Protein AF-A0A3S2JYD3-F1 (afdb_monomer_lite)

Sequence (149 aa):
MTDTSQWPAAPVYSPRDYALILELSEVGDLPPTWEEWWEKFKASEAEQRRQGFPAIRVSVHAGKFKAWLQDNSLRSSEQTRQQYAQQRLDMKRARKAERAGSPWTTWAQAPVVPTHWTHRPLEVLAYLLLAIAIGTLLLVLDLTWKLDT

Structure (mmCIF, N/CA/C/O backbone):
data_AF-A0A3S2JYD3-F1
#
_entry.id   AF-A0A3S2JYD3-F1
#
loop_
_atom_site.group_PDB
_atom_site.id
_atom_site.type_symbol
_atom_site.label_atom_id
_atom_site.label_alt_id
_atom_site.label_comp_id
_atom_site.label_asym_id
_atom_site.label_entity_id
_atom_site.label_seq_id
_atom_site.pdbx_PDB_ins_code
_atom_site.Cartn_x
_atom_site.Cartn_y
_atom_site.Cartn_z
_atom_site.occupancy
_atom_site.B_iso_or_equiv
_atom_site.auth_seq_id
_atom_site.auth_comp_id
_atom_site.auth_asym_id
_atom_site.auth_atom_id
_atom_site.pdbx_PDB_model_num
ATOM 1 N N . MET A 1 1 ? 24.817 0.078 12.364 1.00 48.44 1 MET A N 1
ATOM 2 C CA . MET A 1 1 ? 23.754 0.060 11.334 1.00 48.44 1 MET A CA 1
ATOM 3 C C . MET A 1 1 ? 22.645 -0.829 11.855 1.00 48.44 1 MET A C 1
ATOM 5 O O . MET A 1 1 ? 22.926 -1.985 12.130 1.00 48.44 1 MET A O 1
ATOM 9 N N . THR A 1 2 ? 21.441 -0.304 12.069 1.00 67.12 2 THR A N 1
ATOM 10 C CA . THR A 1 2 ? 20.303 -1.133 12.490 1.00 67.12 2 THR A CA 1
ATOM 11 C C . THR A 1 2 ? 19.867 -1.989 11.309 1.00 67.12 2 THR A C 1
ATOM 13 O O . THR A 1 2 ? 19.602 -1.445 10.234 1.00 67.12 2 THR A O 1
ATOM 16 N N . ASP A 1 3 ? 19.841 -3.310 11.479 1.00 76.25 3 ASP A N 1
ATOM 17 C CA . ASP A 1 3 ? 19.312 -4.194 10.450 1.00 76.25 3 ASP A CA 1
ATOM 18 C C . ASP A 1 3 ? 17.796 -3.983 10.345 1.00 76.25 3 ASP A C 1
ATOM 20 O O . ASP A 1 3 ? 17.039 -4.227 11.280 1.00 76.25 3 ASP A O 1
ATOM 24 N N . THR A 1 4 ? 17.370 -3.453 9.203 1.00 78.00 4 THR A N 1
ATOM 25 C CA . THR A 1 4 ? 15.963 -3.150 8.894 1.00 78.00 4 THR A CA 1
ATOM 26 C C . THR A 1 4 ? 15.348 -4.211 7.978 1.00 78.00 4 THR A C 1
ATOM 28 O O . THR A 1 4 ? 14.230 -4.043 7.481 1.00 78.00 4 THR A O 1
ATOM 31 N N . SER A 1 5 ? 16.075 -5.305 7.718 1.00 77.44 5 SER A N 1
ATOM 32 C CA . SER A 1 5 ? 15.632 -6.422 6.878 1.00 77.44 5 SER A CA 1
ATOM 33 C C . SER A 1 5 ? 14.362 -7.085 7.415 1.00 77.44 5 SER A C 1
ATOM 35 O O . SER A 1 5 ? 13.508 -7.484 6.627 1.00 77.44 5 SER A O 1
ATOM 37 N N . GLN A 1 6 ? 14.194 -7.111 8.739 1.00 82.06 6 GLN A N 1
ATOM 38 C CA . GLN A 1 6 ? 13.072 -7.764 9.410 1.00 82.06 6 GLN A CA 1
ATOM 39 C C . GLN A 1 6 ? 11.869 -6.840 9.650 1.00 82.06 6 GLN A C 1
ATOM 41 O O . GLN A 1 6 ? 10.786 -7.312 9.987 1.00 82.06 6 GLN A O 1
ATOM 46 N N . TRP A 1 7 ? 12.020 -5.523 9.482 1.00 89.88 7 TRP A N 1
ATOM 47 C CA . TRP A 1 7 ? 10.934 -4.591 9.791 1.00 89.88 7 TRP A CA 1
ATOM 48 C C . TRP A 1 7 ? 9.761 -4.772 8.815 1.00 89.88 7 TRP A C 1
ATOM 50 O O . TRP A 1 7 ? 9.999 -4.844 7.600 1.00 89.88 7 TRP A O 1
ATOM 60 N N . PRO A 1 8 ? 8.512 -4.839 9.308 1.00 93.69 8 PRO A N 1
ATOM 61 C CA . PRO A 1 8 ? 7.345 -4.997 8.452 1.00 93.69 8 PRO A CA 1
ATOM 62 C C . PRO A 1 8 ? 7.093 -3.726 7.636 1.00 93.69 8 PRO A C 1
ATOM 64 O O . PRO A 1 8 ? 7.509 -2.625 8.012 1.00 93.69 8 PRO A O 1
ATOM 67 N N . ALA A 1 9 ? 6.392 -3.863 6.514 1.00 95.94 9 ALA A N 1
ATOM 68 C CA . ALA A 1 9 ? 5.849 -2.712 5.806 1.00 95.94 9 ALA A CA 1
ATOM 69 C C . ALA A 1 9 ? 4.700 -2.074 6.603 1.00 95.94 9 ALA A C 1
ATOM 71 O O . ALA A 1 9 ? 3.916 -2.770 7.234 1.00 95.94 9 ALA A O 1
ATOM 72 N N . ALA A 1 10 ? 4.571 -0.754 6.540 1.00 95.81 10 ALA A N 1
ATOM 73 C CA . ALA A 1 10 ? 3.414 -0.010 7.018 1.00 95.81 10 ALA A CA 1
ATOM 74 C C . ALA A 1 10 ? 2.822 0.768 5.833 1.00 95.81 10 ALA A C 1
ATOM 76 O O . ALA A 1 10 ? 3.514 1.638 5.290 1.00 95.81 10 ALA A O 1
ATOM 77 N N . PRO A 1 11 ? 1.594 0.465 5.380 1.00 96.75 11 PRO A N 1
ATOM 78 C CA . PRO A 1 11 ? 0.980 1.163 4.260 1.00 96.75 11 PRO A CA 1
ATOM 79 C C . PRO A 1 11 ? 0.706 2.627 4.622 1.00 96.75 11 PRO A C 1
ATOM 81 O O . PRO A 1 11 ? 0.159 2.935 5.677 1.00 96.75 11 PRO A O 1
ATOM 84 N N . VAL A 1 12 ? 1.088 3.535 3.726 1.00 97.19 12 VAL A N 1
ATOM 85 C CA . VAL A 1 12 ? 0.878 4.980 3.861 1.00 97.19 12 VAL A CA 1
ATOM 86 C C . VAL A 1 12 ? 0.211 5.516 2.603 1.00 97.19 12 VAL A C 1
ATOM 88 O O . VAL A 1 12 ? 0.564 5.121 1.489 1.00 97.19 12 VAL A O 1
ATOM 91 N N . TYR A 1 13 ? -0.716 6.453 2.775 1.00 96.44 13 TYR A N 1
ATOM 92 C CA . TYR A 1 13 ? -1.517 7.010 1.691 1.00 96.44 13 TYR A CA 1
ATOM 93 C C . TYR A 1 13 ? -1.273 8.511 1.550 1.00 96.44 13 TYR A C 1
ATOM 95 O O . TYR A 1 13 ? -1.137 9.228 2.545 1.00 96.44 13 TYR A O 1
ATOM 103 N N . SER A 1 14 ? -1.237 8.992 0.307 1.00 96.75 14 SER A N 1
ATOM 104 C CA . SER A 1 14 ? -1.387 10.425 0.037 1.00 96.75 14 SER A CA 1
ATOM 105 C C . SER A 1 14 ? -2.856 10.831 0.230 1.00 96.75 14 SER A C 1
ATOM 107 O O . SER A 1 14 ? -3.718 9.966 0.076 1.00 96.75 14 SER A O 1
ATOM 109 N N . PRO A 1 15 ? -3.184 12.110 0.497 1.00 96.50 15 PRO A N 1
ATOM 110 C CA . PRO A 1 15 ? -4.581 12.545 0.614 1.00 96.50 15 PRO A CA 1
ATOM 111 C C . PRO A 1 15 ? -5.432 12.163 -0.606 1.00 96.50 15 PRO A C 1
ATOM 113 O O . PRO A 1 15 ? -6.555 11.684 -0.475 1.00 96.50 15 PRO A O 1
ATOM 116 N N . ARG A 1 16 ? -4.857 12.288 -1.810 1.00 95.44 16 ARG A N 1
ATOM 117 C CA . ARG A 1 16 ? -5.515 11.907 -3.066 1.00 95.44 16 ARG A CA 1
ATOM 118 C C . ARG A 1 16 ? -5.728 10.398 -3.184 1.00 95.44 16 ARG A C 1
ATOM 120 O O . ARG A 1 16 ? -6.802 9.967 -3.588 1.00 95.44 16 ARG A O 1
ATOM 127 N N . ASP A 1 17 ? -4.703 9.602 -2.878 1.00 96.69 17 ASP A N 1
ATOM 128 C CA . ASP A 1 17 ? -4.814 8.140 -2.930 1.00 96.69 17 ASP A CA 1
ATOM 129 C C . ASP A 1 17 ? -5.772 7.619 -1.852 1.00 96.69 17 ASP A C 1
ATOM 131 O O . ASP A 1 17 ? -6.459 6.633 -2.083 1.00 96.69 17 ASP A O 1
ATOM 135 N N . TYR A 1 18 ? -5.845 8.288 -0.700 1.00 96.12 18 TYR A N 1
ATOM 136 C CA . TYR A 1 18 ? -6.702 7.896 0.411 1.00 96.12 18 TYR A CA 1
ATOM 137 C C . TYR A 1 18 ? -8.178 7.899 0.039 1.00 96.12 18 TYR A C 1
ATOM 139 O O . TYR A 1 18 ? -8.845 6.900 0.272 1.00 96.12 18 TYR A O 1
ATOM 147 N N . ALA A 1 19 ? -8.668 8.971 -0.593 1.00 94.44 19 ALA A N 1
ATOM 148 C CA . ALA A 1 19 ? -10.060 9.052 -1.035 1.00 94.44 19 ALA A CA 1
ATOM 149 C C . ALA A 1 19 ? -10.427 7.884 -1.968 1.00 94.44 19 ALA A C 1
ATOM 151 O O . ALA A 1 19 ? -11.433 7.211 -1.771 1.00 94.44 19 ALA A O 1
ATOM 152 N N . LEU A 1 20 ? -9.548 7.570 -2.922 1.00 94.69 20 LEU A N 1
ATOM 153 C CA . LEU A 1 20 ? -9.754 6.457 -3.849 1.00 94.69 20 LEU A CA 1
ATOM 154 C C . LEU A 1 20 ? -9.659 5.089 -3.156 1.00 94.69 20 LEU A C 1
ATOM 156 O O . LEU A 1 20 ? -10.363 4.157 -3.523 1.00 94.69 20 LEU A O 1
ATOM 160 N N . ILE A 1 21 ? -8.778 4.933 -2.167 1.00 94.19 21 ILE A N 1
ATOM 161 C CA . ILE A 1 21 ? -8.662 3.692 -1.385 1.00 94.19 21 ILE A CA 1
ATOM 162 C C . ILE A 1 21 ? -9.875 3.508 -0.469 1.00 94.19 21 ILE A C 1
ATOM 164 O O . ILE A 1 21 ? -10.305 2.374 -0.269 1.00 94.19 21 ILE A O 1
ATOM 168 N N . LEU A 1 22 ? -10.434 4.601 0.051 1.00 93.94 22 LEU A N 1
ATOM 169 C CA . LEU A 1 22 ? -11.656 4.599 0.845 1.00 93.94 22 LEU A CA 1
ATOM 170 C C . LEU A 1 22 ? -12.847 4.130 0.002 1.00 93.94 22 LEU A C 1
ATOM 172 O O . LEU A 1 22 ? -13.569 3.246 0.440 1.00 93.94 22 LEU A O 1
ATOM 176 N N . GLU A 1 23 ? -12.987 4.621 -1.234 1.00 91.88 23 GLU A N 1
ATOM 177 C CA . GLU A 1 23 ? -13.996 4.135 -2.194 1.00 91.88 23 GLU A CA 1
ATOM 178 C C . GLU A 1 23 ? -13.837 2.644 -2.527 1.00 91.88 23 GLU A C 1
ATOM 180 O O . GLU A 1 23 ? -14.819 1.947 -2.769 1.00 91.88 23 GLU A O 1
ATOM 185 N N . LEU A 1 24 ? -12.598 2.144 -2.548 1.00 89.88 24 LEU A N 1
ATOM 186 C CA . LEU A 1 24 ? -12.326 0.721 -2.750 1.00 89.88 24 LEU A CA 1
ATOM 187 C C . LEU A 1 24 ? -12.621 -0.116 -1.502 1.00 89.88 24 LEU A C 1
ATOM 189 O O . LEU A 1 24 ? -12.759 -1.330 -1.630 1.00 89.88 24 LEU A O 1
ATOM 193 N N . SER A 1 25 ? -12.648 0.481 -0.306 1.00 85.75 25 SER A N 1
ATOM 194 C CA . SER A 1 25 ? -12.853 -0.248 0.944 1.00 85.75 25 SER A CA 1
ATOM 195 C C . SER A 1 25 ? -14.334 -0.516 1.196 1.00 85.75 25 SER A C 1
ATOM 197 O O . SER A 1 25 ? -15.070 0.324 1.703 1.00 85.75 25 SER A O 1
ATOM 199 N N . GLU A 1 26 ? -14.763 -1.737 0.888 1.00 72.50 26 GLU A N 1
ATOM 200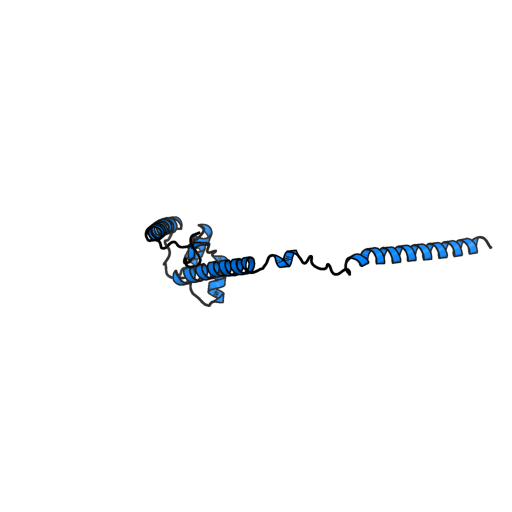 C CA . GLU A 1 26 ? -16.135 -2.194 1.141 1.00 72.50 26 GLU A CA 1
ATOM 201 C C . GLU A 1 26 ? -16.434 -2.383 2.639 1.00 72.50 26 GLU A C 1
ATOM 203 O O . GLU A 1 26 ? -17.591 -2.386 3.049 1.00 72.50 26 GLU A O 1
ATOM 208 N N . VAL A 1 27 ? -15.396 -2.567 3.462 1.00 70.88 27 VAL A N 1
ATOM 209 C CA . VAL A 1 27 ? -15.526 -3.032 4.856 1.00 70.88 27 VAL A CA 1
ATOM 210 C C . VAL A 1 27 ? -15.641 -1.869 5.853 1.00 70.88 27 VAL A C 1
ATOM 212 O O . VAL A 1 27 ? -15.870 -2.096 7.037 1.00 70.88 27 VAL A O 1
ATOM 215 N N . GLY A 1 28 ? -15.502 -0.614 5.404 1.00 76.25 28 GLY A N 1
ATOM 216 C CA . GLY A 1 28 ? -15.536 0.549 6.304 1.00 76.25 28 GLY A CA 1
ATOM 217 C C . GLY A 1 28 ? -14.415 0.526 7.350 1.00 76.25 28 GLY A C 1
ATOM 218 O O . GLY A 1 28 ? -14.559 1.057 8.446 1.00 76.25 28 GLY A O 1
ATOM 219 N N . ASP A 1 29 ? -13.300 -0.127 7.021 1.00 86.31 29 ASP A N 1
ATOM 220 C CA . ASP A 1 29 ? -12.158 -0.346 7.913 1.00 86.31 29 ASP A CA 1
ATOM 221 C C . ASP A 1 29 ? -11.215 0.867 8.013 1.00 86.31 29 ASP A C 1
ATOM 223 O O . ASP A 1 29 ? -10.264 0.872 8.795 1.00 86.31 29 ASP A O 1
ATOM 227 N N . LEU A 1 30 ? -11.472 1.907 7.221 1.00 91.50 30 LEU A N 1
ATOM 228 C CA . LEU A 1 30 ? -10.710 3.146 7.202 1.00 91.50 30 LEU A CA 1
ATOM 229 C C . LEU A 1 30 ? -11.532 4.297 7.796 1.00 91.50 30 LEU A C 1
ATOM 231 O O . LEU A 1 30 ? -12.740 4.371 7.567 1.00 91.50 30 LEU A O 1
ATOM 235 N N . PRO A 1 31 ? -10.890 5.229 8.526 1.00 93.81 31 PRO A N 1
ATOM 236 C CA . PRO A 1 31 ? -11.527 6.477 8.935 1.00 93.81 31 PRO A CA 1
ATOM 237 C C . PRO A 1 31 ? -12.136 7.249 7.748 1.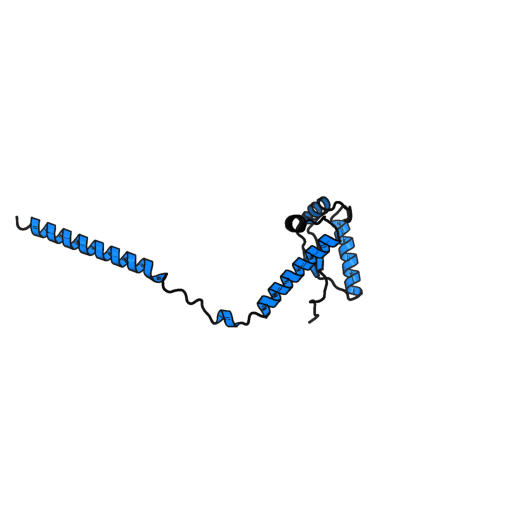00 93.81 31 PRO A C 1
ATOM 239 O O . PRO A 1 31 ? -11.632 7.163 6.626 1.00 93.81 31 PRO A O 1
ATOM 242 N N . PRO A 1 32 ? -13.181 8.058 7.968 1.00 92.81 32 PRO A N 1
ATOM 243 C CA . PRO A 1 32 ? -13.845 8.790 6.889 1.00 92.81 32 PRO A CA 1
ATOM 244 C C . PRO A 1 32 ? -12.954 9.857 6.235 1.00 92.81 32 PRO A C 1
ATOM 246 O O . PRO A 1 32 ? -13.171 10.210 5.079 1.00 92.81 32 PRO A O 1
ATOM 249 N N . THR A 1 33 ? -11.947 10.371 6.949 1.00 95.38 33 THR A N 1
ATOM 250 C CA . THR A 1 33 ? -11.047 11.425 6.460 1.00 95.38 33 THR A CA 1
ATOM 251 C C . THR A 1 33 ? -9.586 10.993 6.522 1.00 95.38 33 THR A C 1
ATOM 253 O O . THR A 1 33 ? -9.184 10.168 7.351 1.00 95.38 33 THR A O 1
ATOM 256 N N . TRP A 1 34 ? -8.773 11.560 5.628 1.00 96.69 34 TRP A N 1
ATOM 257 C CA . TRP A 1 34 ? -7.338 11.285 5.598 1.00 96.69 34 TRP A CA 1
ATOM 258 C C . TRP A 1 34 ? -6.647 11.819 6.855 1.00 96.69 34 TRP A C 1
ATOM 260 O O . TRP A 1 34 ? -5.754 11.166 7.386 1.00 96.69 34 TRP A O 1
ATOM 270 N N . GLU A 1 35 ? -7.079 12.976 7.354 1.00 97.50 35 GLU A N 1
ATOM 271 C CA . GLU A 1 35 ? -6.542 13.629 8.544 1.00 97.50 35 GLU A CA 1
ATOM 272 C C . GLU A 1 35 ? -6.725 12.751 9.787 1.00 97.50 35 GLU A C 1
ATOM 274 O O . GLU A 1 35 ? -5.763 12.509 10.519 1.00 97.50 35 GLU A O 1
ATOM 279 N N . GLU A 1 36 ? -7.926 12.199 9.997 1.00 96.44 36 GLU A N 1
ATOM 280 C CA . GLU A 1 36 ? -8.188 11.283 11.112 1.00 96.44 36 GLU A CA 1
ATOM 281 C C . GLU A 1 36 ? -7.342 10.015 11.023 1.00 96.44 36 GLU A C 1
ATOM 283 O O . GLU A 1 36 ? -6.794 9.548 12.028 1.00 96.44 36 GLU A O 1
ATOM 288 N N . TRP A 1 37 ? -7.221 9.450 9.822 1.00 96.12 37 TRP A N 1
ATOM 289 C CA . TRP A 1 37 ? -6.344 8.311 9.597 1.00 96.12 37 TRP A CA 1
ATOM 290 C C . TRP A 1 37 ? -4.882 8.655 9.888 1.00 96.12 37 TRP A C 1
ATOM 292 O O . TRP A 1 37 ? -4.199 7.883 10.562 1.00 96.12 37 TRP A O 1
ATOM 302 N N . TRP A 1 38 ? -4.402 9.813 9.438 1.00 96.94 38 TRP A N 1
ATOM 303 C CA . TRP A 1 38 ? -3.012 10.224 9.597 1.00 96.94 38 TRP A CA 1
ATOM 304 C C . TRP A 1 38 ? -2.637 10.456 11.061 1.00 96.94 38 TRP A C 1
ATOM 306 O O . TRP A 1 38 ? -1.554 10.049 11.488 1.00 96.94 38 TRP A O 1
ATOM 316 N N . GLU A 1 39 ? -3.528 11.048 11.858 1.00 97.19 39 GLU A N 1
ATOM 317 C CA . GLU A 1 39 ? -3.308 11.199 13.299 1.00 97.19 39 GLU A CA 1
ATOM 318 C C . GLU A 1 39 ? -3.246 9.843 14.012 1.00 97.19 39 GLU A C 1
ATOM 320 O O . GLU A 1 39 ? -2.297 9.582 14.758 1.00 97.19 39 GLU A O 1
ATOM 325 N N . LYS A 1 40 ? -4.189 8.934 13.723 1.00 95.00 40 LYS A N 1
ATOM 326 C CA . LYS A 1 40 ? -4.175 7.566 14.274 1.00 95.00 40 LYS A CA 1
ATOM 327 C C . LYS A 1 40 ? -2.908 6.808 13.871 1.00 95.00 40 LYS A C 1
ATOM 329 O O . LYS A 1 40 ? -2.285 6.156 14.709 1.00 95.00 40 LYS A O 1
ATOM 334 N N . PHE A 1 41 ? -2.494 6.937 12.612 1.00 95.12 41 PHE A N 1
ATOM 335 C CA . PHE A 1 41 ? -1.275 6.325 12.093 1.00 95.12 41 PHE A CA 1
ATOM 336 C C . PHE A 1 41 ? -0.028 6.843 12.817 1.00 95.12 41 PHE A C 1
ATOM 338 O O . PHE A 1 41 ? 0.774 6.043 13.292 1.00 95.12 41 PHE A O 1
ATOM 345 N N . LYS A 1 42 ? 0.131 8.167 12.959 1.00 95.94 42 LYS A N 1
ATOM 346 C CA . LYS A 1 42 ? 1.269 8.760 13.681 1.00 95.94 42 LYS A CA 1
ATOM 347 C C . LYS A 1 42 ? 1.320 8.313 15.140 1.00 95.94 42 LYS A C 1
ATOM 349 O O . LYS A 1 42 ? 2.407 8.023 15.635 1.00 95.94 42 LYS A O 1
ATOM 354 N N . ALA A 1 43 ? 0.171 8.257 15.815 1.00 96.00 43 ALA A N 1
ATOM 355 C CA . ALA A 1 43 ? 0.091 7.799 17.198 1.00 96.00 43 ALA A CA 1
ATOM 356 C C . ALA A 1 43 ? 0.531 6.332 17.328 1.00 96.00 43 ALA A C 1
ATOM 358 O O . ALA A 1 43 ? 1.398 6.021 18.144 1.00 96.00 43 ALA A O 1
ATOM 359 N N . SER A 1 44 ? -0.000 5.451 16.473 1.00 92.62 44 SER A N 1
ATOM 360 C CA . SER A 1 44 ? 0.372 4.032 16.439 1.00 92.62 44 SER A CA 1
ATOM 361 C C . SER A 1 44 ? 1.854 3.832 16.111 1.00 92.62 44 SER A C 1
ATOM 363 O O . SER A 1 44 ? 2.550 3.077 16.785 1.00 92.62 44 SER A O 1
ATOM 365 N N . GLU A 1 45 ? 2.378 4.561 15.129 1.00 94.62 45 GLU A N 1
ATOM 366 C CA . GLU A 1 45 ? 3.776 4.453 14.718 1.00 94.62 45 GLU A CA 1
ATOM 367 C C . GLU A 1 45 ? 4.743 4.976 15.795 1.00 94.62 45 GLU A C 1
ATOM 369 O O . GLU A 1 45 ? 5.819 4.409 16.004 1.00 94.62 45 GLU A O 1
ATOM 374 N N . ALA A 1 46 ? 4.381 6.054 16.497 1.00 94.44 46 ALA A N 1
ATOM 375 C CA . ALA A 1 46 ? 5.159 6.552 17.627 1.00 94.44 46 ALA A CA 1
ATOM 376 C C . ALA A 1 46 ? 5.223 5.513 18.754 1.00 94.44 46 ALA A C 1
ATOM 378 O O . ALA A 1 46 ? 6.294 5.297 19.323 1.00 94.44 46 ALA A O 1
ATOM 379 N N . GLU A 1 47 ? 4.108 4.840 19.034 1.00 94.56 47 GLU A N 1
ATOM 380 C CA . GLU A 1 47 ? 4.041 3.785 20.042 1.00 94.56 47 GLU A CA 1
ATOM 381 C C . GLU A 1 47 ? 4.867 2.556 19.642 1.00 94.56 47 GLU A C 1
ATOM 383 O O . GLU A 1 47 ? 5.714 2.103 20.407 1.00 94.56 47 GLU A O 1
ATOM 388 N N . GLN A 1 48 ? 4.739 2.090 18.399 1.00 91.81 48 GLN A N 1
ATOM 389 C CA . GLN A 1 48 ? 5.563 1.007 17.851 1.00 91.81 48 GLN A CA 1
ATOM 390 C C . GLN A 1 48 ? 7.065 1.300 17.965 1.00 91.81 48 GLN A C 1
ATOM 392 O O . GLN A 1 48 ? 7.851 0.428 18.340 1.00 91.81 48 GLN A O 1
ATOM 397 N N . ARG A 1 49 ? 7.483 2.544 17.692 1.00 91.69 49 ARG A N 1
ATOM 398 C CA . ARG A 1 49 ? 8.883 2.957 17.873 1.00 91.69 49 ARG A CA 1
ATOM 399 C C . ARG A 1 49 ? 9.323 2.918 19.332 1.00 91.69 49 ARG A C 1
ATOM 401 O O . ARG A 1 49 ? 10.444 2.490 19.589 1.00 91.69 49 ARG A O 1
ATOM 408 N N . ARG A 1 50 ? 8.472 3.339 20.273 1.00 92.88 50 ARG A N 1
ATOM 409 C CA . ARG A 1 50 ? 8.765 3.270 21.717 1.00 92.88 50 ARG A CA 1
ATOM 410 C C . ARG A 1 50 ? 8.914 1.832 22.199 1.00 92.88 50 ARG A C 1
ATOM 412 O O . ARG A 1 50 ? 9.788 1.558 23.011 1.00 92.88 50 ARG A O 1
ATOM 419 N N . GLN A 1 51 ? 8.110 0.924 21.654 1.00 92.12 51 GLN A N 1
ATOM 420 C CA . GLN A 1 51 ? 8.157 -0.505 21.962 1.00 92.12 51 GLN A CA 1
ATOM 421 C C . GLN A 1 51 ? 9.314 -1.246 21.265 1.00 92.12 51 GLN A C 1
ATOM 423 O O . GLN A 1 51 ? 9.513 -2.430 21.510 1.00 92.12 51 GLN A O 1
ATOM 428 N N . GLY A 1 52 ? 10.089 -0.573 20.405 1.00 90.69 52 GLY A N 1
ATOM 429 C CA . GLY A 1 52 ? 11.213 -1.184 19.691 1.00 90.69 52 GLY A CA 1
ATOM 430 C C . GLY A 1 52 ? 10.819 -1.999 18.454 1.00 90.69 52 GLY A C 1
ATOM 431 O O . GLY A 1 52 ? 11.662 -2.711 17.913 1.00 90.69 52 GLY A O 1
ATOM 432 N N . PHE A 1 53 ? 9.583 -1.857 17.960 1.00 88.06 53 PHE A N 1
ATOM 433 C CA . PHE A 1 53 ? 9.062 -2.543 16.770 1.00 88.06 53 PHE A CA 1
ATOM 434 C C . PHE A 1 53 ? 8.758 -1.565 15.623 1.00 88.06 53 PHE A C 1
ATOM 436 O O . PHE A 1 53 ? 7.608 -1.422 15.212 1.00 88.06 53 PHE A O 1
ATOM 443 N N . PRO A 1 54 ? 9.757 -0.843 15.089 1.00 91.25 54 PRO A N 1
ATOM 444 C CA . PRO A 1 54 ? 9.524 0.096 13.999 1.00 91.25 54 PRO A CA 1
ATOM 445 C C . PRO A 1 54 ? 9.078 -0.617 12.713 1.00 91.25 54 PRO A C 1
ATOM 447 O O . PRO A 1 54 ? 9.545 -1.706 12.379 1.00 91.25 54 PRO A O 1
ATOM 450 N N . ALA A 1 55 ? 8.227 0.060 11.944 1.00 91.38 55 ALA A N 1
ATOM 451 C CA . ALA A 1 55 ? 7.791 -0.373 10.622 1.00 91.38 55 ALA A CA 1
ATOM 452 C C . ALA A 1 55 ? 8.332 0.552 9.519 1.00 91.38 55 ALA A C 1
ATOM 454 O O . ALA A 1 55 ? 8.613 1.736 9.735 1.00 91.38 55 ALA A O 1
ATOM 455 N N . ILE A 1 56 ? 8.477 0.015 8.307 1.00 94.50 56 ILE A N 1
ATOM 456 C CA . ILE A 1 56 ? 8.911 0.770 7.130 1.00 94.50 56 ILE A CA 1
ATOM 457 C C . ILE A 1 56 ? 7.684 1.308 6.406 1.00 94.50 56 ILE A C 1
ATOM 459 O O . ILE A 1 56 ? 6.911 0.545 5.836 1.00 94.50 56 ILE A O 1
ATOM 463 N N . ARG A 1 57 ? 7.543 2.634 6.349 1.00 95.88 57 ARG A N 1
ATOM 464 C CA . ARG A 1 57 ? 6.489 3.287 5.563 1.00 95.88 57 ARG A CA 1
ATOM 465 C C . ARG A 1 57 ? 6.601 2.927 4.078 1.00 95.88 57 ARG A C 1
ATOM 467 O O . ARG A 1 57 ? 7.645 3.136 3.456 1.00 95.88 57 ARG A O 1
ATOM 474 N N . VAL A 1 58 ? 5.506 2.451 3.497 1.00 97.19 58 VAL A N 1
ATOM 475 C CA . VAL A 1 58 ? 5.384 2.116 2.076 1.00 97.19 58 VAL A CA 1
ATOM 476 C C . VAL A 1 58 ? 4.180 2.838 1.492 1.00 97.19 58 VAL A C 1
ATOM 478 O O . VAL A 1 58 ? 3.044 2.586 1.878 1.00 97.19 58 VAL A O 1
ATOM 481 N N . SER A 1 59 ? 4.424 3.717 0.520 1.00 97.00 59 SER A N 1
ATOM 482 C CA . SER A 1 59 ? 3.350 4.423 -0.178 1.00 97.00 59 SER A CA 1
ATOM 483 C C . SER A 1 59 ? 2.515 3.465 -1.030 1.00 97.00 59 SER A C 1
ATOM 485 O O . SER A 1 59 ? 3.044 2.788 -1.924 1.00 97.00 59 SER A O 1
ATOM 487 N N . VAL A 1 60 ? 1.210 3.446 -0.774 1.00 96.44 60 VAL A N 1
ATOM 488 C CA . VAL A 1 60 ? 0.211 2.696 -1.538 1.00 96.44 60 VAL A CA 1
ATOM 489 C C . VAL A 1 60 ? -0.505 3.663 -2.476 1.00 96.44 60 VAL A C 1
ATOM 491 O O . VAL A 1 60 ? -1.127 4.624 -2.038 1.00 96.44 60 VAL A O 1
ATOM 494 N N . HIS A 1 61 ? -0.403 3.399 -3.779 1.00 97.12 61 HIS A N 1
ATOM 495 C CA . HIS A 1 61 ? -1.098 4.168 -4.810 1.00 97.12 61 HIS A CA 1
ATOM 496 C C . HIS A 1 61 ? -2.385 3.461 -5.204 1.00 97.12 61 HIS A C 1
ATOM 498 O O . HIS A 1 61 ? -2.329 2.280 -5.564 1.00 97.12 61 HIS A O 1
ATOM 504 N N . ALA A 1 62 ? -3.502 4.183 -5.216 1.00 95.56 62 ALA A N 1
ATOM 505 C CA . ALA A 1 62 ? -4.826 3.594 -5.386 1.00 95.56 62 ALA A CA 1
ATOM 506 C C . ALA A 1 62 ? -4.962 2.825 -6.707 1.00 95.56 62 ALA A C 1
ATOM 508 O O . ALA A 1 62 ? -5.394 1.678 -6.717 1.00 95.56 62 ALA A O 1
ATOM 509 N N . GLY A 1 63 ? -4.501 3.406 -7.822 1.00 96.25 63 GLY A N 1
ATOM 510 C CA . GLY A 1 63 ? -4.589 2.758 -9.136 1.00 96.25 63 GLY A CA 1
ATOM 511 C C . GLY A 1 63 ? -3.792 1.452 -9.228 1.00 96.25 63 GLY A C 1
ATOM 512 O O . GLY A 1 63 ? -4.283 0.462 -9.761 1.00 96.25 63 GLY A O 1
ATOM 513 N N . LYS A 1 64 ? -2.581 1.419 -8.654 1.00 97.06 64 LYS A N 1
ATOM 514 C CA . LYS A 1 64 ? -1.746 0.204 -8.642 1.00 97.06 64 LYS A CA 1
ATOM 515 C C . LYS A 1 64 ? -2.300 -0.848 -7.688 1.00 97.06 64 LYS A C 1
ATOM 517 O O . LYS A 1 64 ? -2.244 -2.030 -7.994 1.00 97.06 64 LYS A O 1
ATOM 522 N N . PHE A 1 65 ? -2.834 -0.407 -6.554 1.00 96.56 65 PHE A N 1
ATOM 523 C CA . PHE A 1 65 ? -3.473 -1.290 -5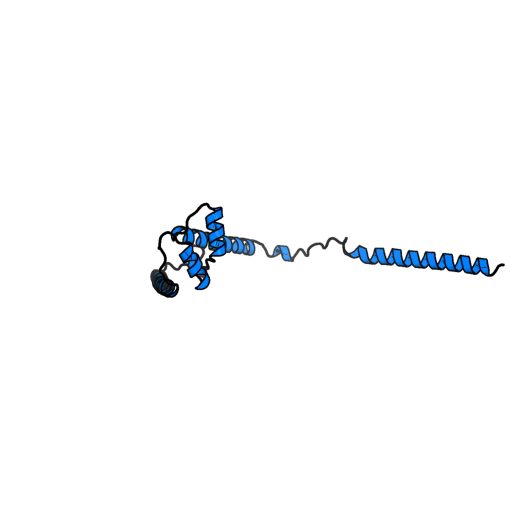.591 1.00 96.56 65 PHE A CA 1
ATOM 524 C C . PHE A 1 65 ? -4.745 -1.921 -6.168 1.00 96.56 65 PHE A C 1
ATOM 526 O O . PHE A 1 65 ? -4.915 -3.127 -6.064 1.00 96.56 65 PHE A O 1
ATOM 533 N N . LYS A 1 66 ? -5.581 -1.143 -6.867 1.00 96.44 66 LYS A N 1
ATOM 534 C CA . LYS A 1 66 ? -6.774 -1.645 -7.561 1.00 96.44 66 LYS A CA 1
ATOM 535 C C . LYS A 1 66 ? -6.432 -2.709 -8.603 1.00 96.44 66 LYS A C 1
ATOM 537 O O . LYS A 1 66 ? -7.051 -3.765 -8.596 1.00 96.44 66 LYS A O 1
ATOM 542 N N . ALA A 1 67 ? -5.446 -2.441 -9.462 1.00 97.12 67 ALA A N 1
ATOM 543 C CA . ALA A 1 67 ? -4.989 -3.418 -10.451 1.00 97.12 67 ALA A CA 1
ATOM 544 C C . ALA A 1 67 ? -4.496 -4.703 -9.769 1.00 97.12 67 ALA A C 1
ATOM 546 O O . ALA A 1 67 ? -4.920 -5.795 -10.118 1.00 97.12 67 ALA A O 1
ATOM 547 N N . TRP A 1 68 ? -3.694 -4.564 -8.710 1.00 97.31 68 TRP A N 1
ATOM 548 C CA . TRP A 1 68 ? -3.214 -5.707 -7.941 1.00 97.31 68 TRP A CA 1
ATOM 549 C C . TRP A 1 68 ? -4.346 -6.514 -7.285 1.00 97.31 68 TRP A C 1
ATOM 551 O O . TRP A 1 68 ? -4.311 -7.740 -7.316 1.00 97.31 68 TRP A O 1
ATOM 561 N N . LEU A 1 69 ? -5.371 -5.862 -6.727 1.00 95.69 69 LEU A N 1
ATOM 562 C CA . LEU A 1 69 ? -6.544 -6.554 -6.185 1.00 95.69 69 LEU A CA 1
ATOM 563 C C . LEU A 1 69 ? -7.262 -7.374 -7.265 1.00 95.69 69 LEU A C 1
ATOM 565 O O . LEU A 1 69 ? -7.621 -8.522 -7.015 1.00 95.69 69 LEU A O 1
ATOM 569 N N . GLN A 1 70 ? -7.429 -6.806 -8.462 1.00 96.12 70 GLN A N 1
ATOM 570 C CA . GLN A 1 70 ? -8.051 -7.485 -9.601 1.00 96.12 70 GLN A CA 1
ATOM 571 C C . GLN A 1 70 ? -7.228 -8.695 -10.054 1.00 96.12 70 GLN A C 1
ATOM 573 O O . GLN A 1 70 ? -7.775 -9.791 -10.156 1.00 96.12 70 GLN A O 1
ATOM 578 N N . ASP A 1 71 ? -5.918 -8.519 -10.237 1.00 97.56 71 ASP A N 1
ATOM 579 C CA . ASP A 1 71 ? -5.000 -9.582 -10.665 1.00 97.56 71 ASP A CA 1
ATOM 580 C C . ASP A 1 71 ? -4.981 -10.765 -9.684 1.00 97.56 71 ASP A C 1
ATOM 582 O O . ASP A 1 71 ? -4.801 -11.912 -10.087 1.00 97.56 71 ASP A O 1
ATOM 586 N N . ASN A 1 72 ? -5.191 -10.498 -8.392 1.00 96.06 72 ASN A N 1
ATOM 587 C CA . ASN A 1 72 ? -5.180 -11.516 -7.340 1.00 96.06 72 ASN A CA 1
ATOM 588 C C . ASN A 1 72 ? -6.588 -11.987 -6.936 1.00 96.06 72 ASN A C 1
ATOM 590 O O . ASN A 1 72 ? -6.711 -12.810 -6.031 1.00 96.06 72 ASN A O 1
ATOM 594 N N . SER A 1 73 ? -7.651 -11.493 -7.585 1.00 94.81 73 SER A N 1
ATOM 595 C CA . SER A 1 73 ? -9.050 -11.778 -7.213 1.00 94.81 73 SER A CA 1
ATOM 596 C C . SER A 1 73 ? -9.350 -11.520 -5.724 1.00 94.81 73 SER A C 1
ATOM 598 O O . SER A 1 73 ? -10.093 -12.261 -5.081 1.00 94.81 73 SER A O 1
ATOM 600 N N . LEU A 1 74 ? -8.752 -10.465 -5.164 1.00 93.38 74 LEU A N 1
ATOM 601 C CA . LEU A 1 74 ? -8.876 -10.075 -3.760 1.00 93.38 74 LEU A CA 1
ATOM 602 C C . LEU A 1 74 ? -9.815 -8.878 -3.597 1.00 93.38 74 LEU A C 1
ATOM 604 O O . LEU A 1 74 ? -9.954 -8.039 -4.487 1.00 93.38 74 LEU A O 1
ATOM 608 N N . ARG A 1 75 ? -10.415 -8.759 -2.410 1.00 91.69 75 ARG A N 1
ATOM 609 C CA . ARG A 1 75 ? -11.163 -7.563 -1.999 1.00 91.69 75 ARG A CA 1
ATOM 610 C C . ARG A 1 75 ? -10.282 -6.608 -1.200 1.00 91.69 75 ARG A C 1
ATOM 612 O O . ARG A 1 75 ? -9.298 -7.015 -0.578 1.00 91.69 75 ARG A O 1
ATOM 619 N N . SER A 1 76 ? -10.637 -5.327 -1.212 1.00 92.25 76 SER A N 1
ATOM 620 C CA . SER A 1 76 ? -9.950 -4.322 -0.401 1.00 92.25 76 SER A CA 1
ATOM 621 C C . SER A 1 76 ? -10.259 -4.539 1.079 1.00 92.25 76 SER A C 1
ATOM 623 O O . SER A 1 76 ? -11.419 -4.569 1.485 1.00 92.25 76 SER A O 1
ATOM 625 N N . SER A 1 77 ? -9.213 -4.690 1.879 1.00 93.00 77 SER A N 1
ATOM 626 C CA . SER A 1 77 ? -9.259 -4.767 3.334 1.00 93.00 77 SER A CA 1
ATOM 627 C C . SER A 1 77 ? -7.921 -4.303 3.904 1.00 93.00 77 SER A C 1
ATOM 629 O O . SER A 1 77 ? -6.932 -4.151 3.180 1.00 93.00 77 SER A O 1
ATOM 631 N N . GLU A 1 78 ? -7.856 -4.098 5.215 1.00 92.31 78 GLU A N 1
ATOM 632 C CA . GLU A 1 78 ? -6.610 -3.790 5.912 1.00 92.31 78 GLU A CA 1
ATOM 633 C C . GLU A 1 78 ? -5.536 -4.844 5.635 1.00 92.31 78 GLU A C 1
ATOM 635 O O . GLU A 1 78 ? -4.402 -4.505 5.289 1.00 92.31 78 GLU A O 1
ATOM 640 N N . GLN A 1 79 ? -5.918 -6.122 5.679 1.00 93.06 79 GLN A N 1
ATOM 641 C CA . GLN A 1 79 ? -5.015 -7.234 5.412 1.00 93.06 79 GLN A CA 1
ATOM 642 C C . GLN A 1 79 ? -4.451 -7.185 3.986 1.00 93.06 79 GLN A C 1
ATOM 644 O O . GLN A 1 79 ? -3.248 -7.380 3.802 1.00 93.06 79 GLN A O 1
ATOM 649 N N . THR A 1 80 ? -5.271 -6.895 2.973 1.00 94.62 80 THR A N 1
ATOM 650 C CA . THR A 1 80 ? -4.789 -6.856 1.583 1.00 94.62 80 THR A CA 1
ATOM 651 C C . THR A 1 80 ? -3.947 -5.612 1.303 1.00 94.62 80 THR A C 1
ATOM 653 O O . THR A 1 80 ? -2.953 -5.699 0.579 1.00 94.62 80 THR A O 1
ATOM 656 N N . ARG A 1 81 ? -4.240 -4.473 1.951 1.00 95.06 81 ARG A N 1
ATOM 657 C CA . ARG A 1 81 ? -3.369 -3.281 1.921 1.00 95.06 81 ARG A CA 1
ATOM 658 C C . ARG A 1 81 ? -2.006 -3.567 2.551 1.00 95.06 81 ARG A C 1
ATOM 660 O O . ARG A 1 81 ? -0.980 -3.170 1.993 1.00 95.06 81 ARG A O 1
ATOM 667 N N . GLN A 1 82 ? -1.986 -4.301 3.663 1.00 95.44 82 GLN A N 1
ATOM 668 C CA . GLN A 1 82 ? -0.763 -4.734 4.334 1.00 95.44 82 GLN A CA 1
ATOM 669 C C . GLN A 1 82 ? 0.060 -5.691 3.458 1.00 95.44 82 GLN A C 1
ATOM 671 O O . GLN A 1 82 ? 1.261 -5.482 3.280 1.00 95.44 82 GLN A O 1
ATOM 676 N N . GLN A 1 83 ? -0.576 -6.700 2.857 1.00 96.62 83 GLN A N 1
ATOM 677 C CA . GLN A 1 83 ? 0.079 -7.645 1.943 1.00 96.62 83 GLN A CA 1
ATOM 678 C C . GLN A 1 83 ? 0.692 -6.938 0.732 1.00 96.62 83 GLN A C 1
ATOM 680 O O . GLN A 1 83 ? 1.857 -7.167 0.401 1.00 96.62 83 GLN A O 1
ATOM 685 N N . TYR A 1 84 ? -0.056 -6.026 0.109 1.00 96.88 84 TYR A N 1
ATOM 686 C CA . TYR A 1 84 ? 0.438 -5.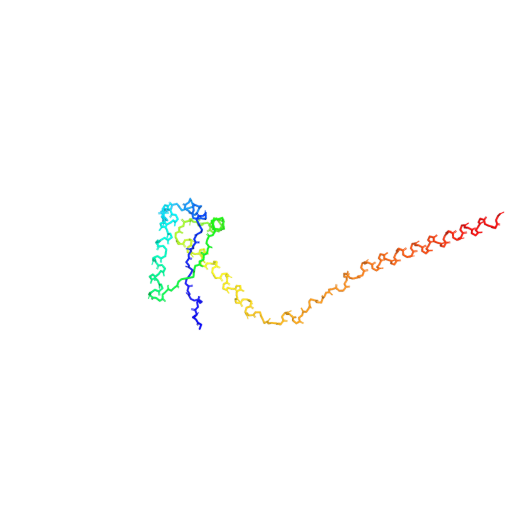249 -1.022 1.00 96.88 84 TYR A CA 1
ATOM 687 C C . TYR A 1 84 ? 1.642 -4.374 -0.638 1.00 96.88 84 TYR A C 1
ATOM 689 O O . TYR A 1 84 ? 2.648 -4.333 -1.354 1.00 96.88 84 TYR A O 1
ATOM 697 N N . ALA A 1 85 ? 1.583 -3.697 0.512 1.00 97.56 85 ALA A N 1
ATOM 698 C CA . ALA A 1 85 ? 2.701 -2.906 1.021 1.00 97.56 85 ALA A CA 1
ATOM 699 C C . ALA A 1 85 ? 3.939 -3.773 1.308 1.00 97.56 85 ALA A C 1
ATOM 701 O O . ALA A 1 85 ? 5.059 -3.373 0.975 1.00 97.56 85 ALA A O 1
ATOM 702 N N . GLN A 1 86 ? 3.741 -4.973 1.858 1.00 96.75 86 GLN A N 1
ATOM 703 C CA . GLN A 1 86 ? 4.816 -5.923 2.128 1.00 96.75 86 GLN A CA 1
ATOM 704 C C . GLN A 1 86 ? 5.472 -6.407 0.831 1.00 96.75 86 GLN A C 1
ATOM 706 O O . GLN A 1 86 ? 6.684 -6.269 0.674 1.00 96.75 86 GLN A O 1
ATOM 711 N N . GLN A 1 87 ? 4.683 -6.826 -0.161 1.00 96.56 87 GLN A N 1
ATOM 712 C CA . GLN A 1 87 ? 5.202 -7.231 -1.470 1.00 96.56 87 GLN A CA 1
ATOM 713 C C . GLN A 1 87 ? 6.025 -6.113 -2.131 1.00 96.56 87 GLN A C 1
ATOM 715 O O . GLN A 1 87 ? 7.092 -6.353 -2.698 1.00 96.56 87 GLN A O 1
ATOM 720 N N . ARG A 1 88 ? 5.564 -4.861 -2.034 1.00 97.00 88 ARG A N 1
ATOM 721 C CA . ARG A 1 88 ? 6.278 -3.683 -2.553 1.00 97.00 88 ARG A CA 1
ATOM 722 C C . ARG A 1 88 ? 7.624 -3.470 -1.858 1.00 97.00 88 ARG A C 1
ATOM 724 O O . ARG A 1 88 ? 8.602 -3.103 -2.519 1.00 97.00 88 ARG A O 1
ATOM 731 N N . LEU A 1 89 ? 7.676 -3.675 -0.544 1.00 95.75 89 LEU A N 1
ATOM 732 C CA . LEU A 1 89 ? 8.906 -3.597 0.236 1.00 95.75 89 LEU A CA 1
ATOM 733 C C . LEU A 1 89 ? 9.874 -4.721 -0.143 1.00 95.75 89 LEU A C 1
ATOM 735 O O . LEU A 1 89 ? 11.053 -4.452 -0.377 1.00 95.75 89 LEU A O 1
ATOM 739 N N . ASP A 1 90 ? 9.375 -5.943 -0.284 1.00 95.06 90 ASP A N 1
ATOM 740 C CA . ASP A 1 90 ? 10.188 -7.110 -0.618 1.00 95.06 90 ASP A CA 1
ATOM 741 C C . ASP A 1 90 ? 10.751 -7.015 -2.037 1.00 95.06 90 ASP A C 1
ATOM 743 O O . ASP A 1 90 ? 11.947 -7.217 -2.234 1.00 95.06 90 ASP A O 1
ATOM 747 N N . MET A 1 91 ? 9.966 -6.540 -3.011 1.00 94.31 91 MET A N 1
ATOM 748 C CA . MET A 1 91 ? 10.475 -6.202 -4.348 1.00 94.31 91 MET A CA 1
ATOM 749 C C . MET A 1 91 ? 11.592 -5.150 -4.296 1.00 94.31 91 MET A C 1
ATOM 751 O O . MET A 1 91 ? 12.566 -5.225 -5.049 1.00 94.31 91 MET A O 1
ATOM 755 N N . LYS A 1 92 ? 11.476 -4.141 -3.422 1.00 93.44 92 LYS A N 1
ATOM 756 C CA . LYS A 1 92 ? 12.520 -3.119 -3.250 1.00 93.44 92 LYS A CA 1
ATOM 757 C C . LYS A 1 92 ? 13.786 -3.718 -2.631 1.00 93.44 92 LYS A C 1
ATOM 759 O O . LYS A 1 92 ? 14.884 -3.351 -3.053 1.00 93.44 92 LYS A O 1
ATOM 764 N N . ARG A 1 93 ? 13.639 -4.618 -1.654 1.00 91.94 93 ARG A N 1
ATOM 765 C CA . ARG A 1 93 ? 14.745 -5.351 -1.021 1.00 91.94 93 ARG A CA 1
ATOM 766 C C . ARG A 1 93 ? 15.443 -6.269 -2.023 1.00 91.94 93 ARG A C 1
ATOM 768 O O . ARG A 1 93 ? 16.658 -6.164 -2.146 1.00 91.94 93 ARG A O 1
ATOM 775 N N . ALA A 1 94 ? 14.693 -7.051 -2.799 1.00 92.25 94 ALA A N 1
ATOM 776 C CA . ALA A 1 94 ? 15.218 -7.926 -3.847 1.00 92.25 94 ALA A CA 1
ATOM 777 C C . ALA A 1 94 ? 16.050 -7.144 -4.874 1.00 92.25 94 ALA A C 1
ATOM 779 O O . ALA A 1 94 ? 17.232 -7.419 -5.048 1.00 92.25 94 ALA A O 1
ATOM 780 N N . ARG A 1 95 ? 15.504 -6.051 -5.427 1.00 91.31 95 ARG A N 1
ATOM 781 C CA . ARG A 1 95 ? 16.243 -5.169 -6.354 1.00 91.31 95 ARG A CA 1
ATOM 782 C C . ARG A 1 95 ? 17.500 -4.558 -5.738 1.00 91.31 95 ARG A C 1
ATOM 784 O O . ARG A 1 95 ? 18.458 -4.249 -6.441 1.00 91.31 95 ARG A O 1
ATOM 791 N N . LYS A 1 96 ? 17.495 -4.287 -4.431 1.00 89.56 96 LYS A N 1
ATOM 792 C CA . LYS A 1 96 ? 18.684 -3.781 -3.731 1.00 89.56 96 LYS A CA 1
ATOM 793 C C . LYS A 1 96 ? 19.729 -4.886 -3.566 1.00 89.56 96 LYS A C 1
ATOM 795 O O . LYS A 1 96 ? 20.903 -4.606 -3.775 1.00 89.56 96 LYS A O 1
ATOM 800 N N . ALA A 1 97 ? 19.307 -6.100 -3.223 1.00 87.75 97 ALA A N 1
ATOM 801 C CA . ALA A 1 97 ? 20.179 -7.263 -3.112 1.00 87.75 97 ALA A CA 1
ATOM 802 C C . ALA A 1 97 ? 20.808 -7.622 -4.465 1.00 87.75 97 ALA A C 1
ATOM 804 O O . ALA A 1 97 ? 22.011 -7.827 -4.519 1.00 87.75 97 ALA A O 1
ATOM 805 N N . GLU A 1 98 ? 20.047 -7.574 -5.562 1.00 88.12 98 GLU A N 1
ATOM 806 C CA . GLU A 1 98 ? 20.564 -7.744 -6.929 1.00 88.12 98 GLU A CA 1
ATOM 807 C C . GLU A 1 98 ? 21.660 -6.725 -7.257 1.00 88.12 98 GLU A C 1
ATOM 809 O O . GLU A 1 98 ? 22.717 -7.088 -7.760 1.00 88.12 98 GLU A O 1
ATOM 814 N N . ARG A 1 99 ? 21.457 -5.443 -6.923 1.00 84.81 99 ARG A N 1
ATOM 815 C CA . ARG A 1 99 ? 22.482 -4.405 -7.140 1.00 84.81 99 ARG A CA 1
ATOM 816 C C . ARG A 1 99 ? 23.711 -4.575 -6.252 1.00 84.81 99 ARG A C 1
ATOM 818 O O . ARG A 1 99 ? 24.799 -4.224 -6.681 1.00 84.81 99 ARG A O 1
ATOM 825 N N . ALA A 1 100 ? 23.535 -5.050 -5.021 1.00 79.56 100 ALA A N 1
ATOM 826 C CA . ALA A 1 100 ? 24.635 -5.264 -4.082 1.00 79.56 100 ALA A CA 1
ATOM 827 C C . ALA A 1 100 ? 25.423 -6.549 -4.391 1.00 79.56 100 ALA A C 1
ATOM 829 O O . ALA A 1 100 ? 26.627 -6.596 -4.166 1.00 79.56 100 ALA A O 1
ATOM 830 N N . GLY A 1 101 ? 24.738 -7.574 -4.901 1.00 63.81 101 GLY A N 1
ATOM 831 C CA . GLY A 1 101 ? 25.308 -8.840 -5.350 1.00 63.81 101 GLY A CA 1
ATOM 832 C C . GLY A 1 101 ? 25.819 -8.802 -6.788 1.00 63.81 101 GLY A C 1
ATOM 833 O O . GLY A 1 101 ? 26.555 -9.701 -7.172 1.00 63.81 101 GLY A O 1
ATOM 834 N N . SER A 1 102 ? 25.474 -7.772 -7.570 1.00 55.81 102 SER A N 1
ATOM 835 C CA . SER A 1 102 ? 26.153 -7.458 -8.824 1.00 55.81 102 SER A CA 1
ATOM 836 C C . SER A 1 102 ? 27.549 -6.962 -8.464 1.00 55.81 102 SER A C 1
ATOM 838 O O . SER A 1 102 ? 27.682 -5.824 -7.998 1.00 55.81 102 SER A O 1
ATOM 840 N N . PRO A 1 103 ? 28.606 -7.770 -8.657 1.00 53.53 103 PRO A N 1
ATOM 841 C CA . PRO A 1 103 ? 29.937 -7.253 -8.464 1.00 53.53 103 PRO A CA 1
ATOM 842 C C . PRO A 1 103 ? 30.125 -6.123 -9.475 1.00 53.53 103 PRO A C 1
ATOM 844 O O . PRO A 1 103 ? 29.560 -6.113 -10.571 1.00 53.53 103 PRO A O 1
ATOM 847 N N . TRP A 1 104 ? 30.960 -5.172 -9.103 1.00 47.94 104 TRP A N 1
ATOM 848 C CA . TRP A 1 104 ? 31.482 -4.081 -9.921 1.00 47.94 104 TRP A CA 1
ATOM 849 C C . TRP A 1 104 ? 32.082 -4.522 -11.289 1.00 47.94 104 TRP A C 1
ATOM 851 O O . TRP A 1 104 ? 32.581 -3.704 -12.053 1.00 47.94 104 TRP A O 1
ATOM 861 N N . THR A 1 105 ? 32.026 -5.807 -11.641 1.00 50.97 105 THR A N 1
ATOM 862 C CA . THR A 1 105 ? 32.624 -6.431 -12.824 1.00 50.97 105 THR A CA 1
ATOM 863 C C . THR A 1 105 ? 31.947 -6.060 -14.149 1.00 50.97 105 THR A C 1
ATOM 865 O O . THR A 1 105 ? 32.590 -6.163 -15.189 1.00 50.97 105 THR A O 1
ATOM 868 N N . THR A 1 106 ? 30.704 -5.568 -14.171 1.00 49.38 106 THR A N 1
ATOM 869 C CA . THR A 1 106 ? 30.051 -5.246 -15.460 1.00 49.38 106 THR A CA 1
ATOM 870 C C . THR A 1 106 ? 30.533 -3.925 -16.075 1.00 49.38 106 THR A C 1
ATOM 872 O O . THR A 1 106 ? 30.518 -3.790 -17.291 1.00 49.38 106 THR A O 1
ATOM 875 N N . TRP A 1 107 ? 31.056 -2.973 -15.290 1.00 52.47 107 TRP A N 1
ATOM 876 C CA . TRP A 1 107 ? 31.647 -1.742 -15.852 1.00 52.47 107 TRP A CA 1
ATOM 877 C C . TRP A 1 107 ? 33.053 -1.947 -16.443 1.00 52.47 107 TRP A C 1
ATOM 879 O O . TRP A 1 107 ? 33.560 -1.056 -17.117 1.00 52.47 107 TRP A O 1
ATOM 889 N N . ALA A 1 108 ? 33.676 -3.115 -16.235 1.00 50.59 108 ALA A N 1
ATOM 890 C CA . ALA A 1 108 ? 34.928 -3.493 -16.899 1.00 50.59 108 ALA A CA 1
ATOM 891 C C . ALA A 1 108 ? 34.707 -4.070 -18.308 1.00 50.59 108 ALA A C 1
ATOM 893 O O . ALA A 1 108 ? 35.660 -4.212 -19.071 1.00 50.59 108 ALA A O 1
ATOM 894 N N . GLN A 1 109 ? 33.462 -4.376 -18.677 1.00 56.00 109 GLN A N 1
ATOM 895 C CA . GLN A 1 109 ? 33.107 -4.677 -20.054 1.00 56.00 109 GLN A CA 1
ATOM 896 C C . GLN A 1 109 ? 32.332 -3.492 -20.604 1.00 56.00 109 GLN A C 1
ATOM 898 O O . GLN A 1 109 ? 31.107 -3.420 -20.513 1.00 56.00 109 GLN A O 1
ATOM 903 N N . ALA A 1 110 ? 33.067 -2.552 -21.205 1.00 56.56 110 ALA A N 1
ATOM 904 C CA . ALA A 1 110 ? 32.477 -1.744 -22.258 1.00 56.56 110 ALA A CA 1
ATOM 905 C C . ALA A 1 110 ? 31.709 -2.714 -23.172 1.00 56.56 110 ALA A C 1
ATOM 907 O O . ALA A 1 110 ? 32.282 -3.756 -23.520 1.00 56.56 110 ALA A O 1
ATOM 908 N N . PRO A 1 111 ? 30.436 -2.451 -23.525 1.00 57.62 111 PRO A N 1
ATOM 909 C CA . PRO A 1 111 ? 29.802 -3.247 -24.560 1.00 57.62 111 PRO A CA 1
ATOM 910 C C . PRO A 1 111 ? 30.781 -3.239 -25.728 1.00 57.62 111 PRO A C 1
ATOM 912 O O . PRO A 1 111 ? 31.204 -2.163 -26.157 1.00 57.62 111 PRO A O 1
ATOM 915 N N . VAL A 1 112 ? 31.215 -4.419 -26.179 1.00 60.50 112 VAL A N 1
ATOM 916 C CA . VAL A 1 112 ? 31.879 -4.528 -27.473 1.00 60.50 112 VAL A CA 1
ATOM 917 C C . VAL A 1 112 ? 30.831 -4.018 -28.438 1.00 60.50 112 VAL A C 1
ATOM 919 O O . VAL A 1 112 ? 29.885 -4.731 -28.768 1.00 60.50 112 VAL A O 1
ATOM 922 N N . VAL A 1 113 ? 30.920 -2.726 -28.756 1.00 59.50 113 VAL A N 1
ATOM 923 C CA . VAL A 1 113 ? 30.052 -2.067 -29.715 1.00 59.50 113 VAL A CA 1
ATOM 924 C C . VAL A 1 113 ? 30.217 -2.913 -30.961 1.00 59.50 113 VAL A C 1
ATOM 926 O O . VAL A 1 113 ? 31.339 -3.013 -31.461 1.00 59.50 113 VAL A O 1
ATOM 929 N N . PRO A 1 114 ? 29.172 -3.613 -31.421 1.00 51.12 114 PRO A N 1
ATOM 930 C CA . PRO A 1 114 ? 29.339 -4.465 -32.569 1.00 51.12 114 PRO A CA 1
ATOM 931 C C . PRO A 1 114 ? 29.668 -3.533 -33.739 1.00 51.12 114 PRO A C 1
ATOM 933 O O . PRO A 1 114 ? 28.859 -2.691 -34.130 1.00 51.12 114 PRO A O 1
ATOM 936 N N . THR A 1 115 ? 30.889 -3.663 -34.256 1.00 55.56 115 THR A N 1
ATOM 937 C CA . THR A 1 115 ? 31.564 -2.775 -35.221 1.00 55.56 115 THR A CA 1
ATOM 938 C C . THR A 1 115 ? 30.844 -2.654 -36.573 1.00 55.56 115 THR A C 1
ATOM 940 O O . THR A 1 115 ? 31.354 -2.049 -37.506 1.00 55.56 115 THR A O 1
ATOM 943 N N . HIS A 1 116 ? 29.638 -3.204 -36.720 1.00 56.75 116 HIS A N 1
ATOM 944 C CA . HIS A 1 116 ? 28.862 -3.139 -37.956 1.00 56.75 116 HIS A CA 1
ATOM 945 C C . HIS A 1 116 ? 28.074 -1.828 -38.123 1.00 56.75 116 HIS A C 1
ATOM 947 O O . HIS A 1 116 ? 27.567 -1.565 -39.211 1.00 56.75 116 HIS A O 1
ATOM 953 N N . TRP A 1 117 ? 27.985 -0.977 -37.091 1.00 51.78 117 TRP A N 1
ATOM 954 C CA . TRP A 1 117 ? 27.262 0.304 -37.175 1.00 51.78 117 TRP A CA 1
ATOM 955 C C . TRP A 1 117 ? 28.097 1.488 -37.685 1.0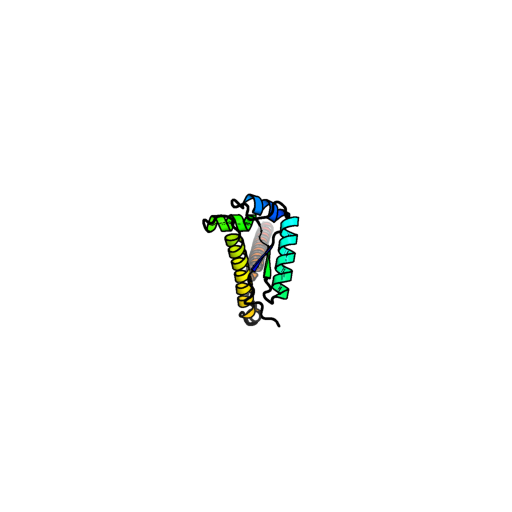0 51.78 117 TRP A C 1
ATOM 957 O O . TRP A 1 117 ? 27.532 2.537 -37.984 1.00 51.78 117 TRP A O 1
ATOM 967 N N . THR A 1 118 ? 29.411 1.333 -37.869 1.00 51.25 118 THR A N 1
ATOM 968 C CA . THR A 1 118 ? 30.295 2.400 -38.378 1.00 51.25 118 THR A CA 1
ATOM 969 C C . THR A 1 118 ? 30.555 2.349 -39.887 1.00 51.25 118 THR A C 1
ATOM 971 O O . THR A 1 118 ? 31.152 3.278 -40.422 1.00 51.25 118 THR A O 1
ATOM 974 N N . HIS A 1 119 ? 30.085 1.322 -40.606 1.00 54.97 119 HIS A N 1
ATOM 975 C CA . HIS A 1 119 ? 30.380 1.171 -42.041 1.00 54.97 119 HIS A CA 1
ATOM 976 C C . HIS A 1 119 ? 29.349 1.800 -42.986 1.00 54.97 119 HIS A C 1
ATOM 978 O O . HIS A 1 119 ? 29.697 2.148 -44.112 1.00 54.97 119 HIS A O 1
ATOM 984 N N . ARG A 1 120 ? 28.112 2.045 -42.531 1.00 56.25 120 ARG A N 1
ATOM 985 C CA . ARG A 1 120 ? 27.051 2.592 -43.395 1.00 56.25 120 ARG A CA 1
ATOM 986 C C . ARG A 1 120 ? 27.354 3.961 -44.035 1.00 56.25 120 ARG A C 1
ATOM 988 O O . ARG A 1 120 ? 27.032 4.113 -45.2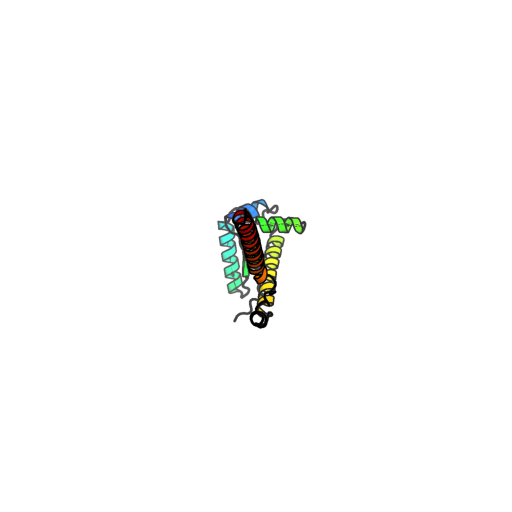09 1.00 56.25 120 ARG A O 1
ATOM 995 N N . PRO A 1 121 ? 27.961 4.959 -43.359 1.00 58.41 121 PRO A N 1
ATOM 996 C CA . PRO A 1 121 ? 28.225 6.246 -44.011 1.00 58.41 121 PRO A CA 1
ATOM 997 C C . PRO A 1 121 ? 29.392 6.187 -45.012 1.00 58.41 121 PRO A C 1
ATOM 999 O O . PRO A 1 121 ? 29.373 6.906 -46.008 1.00 58.41 121 PRO A O 1
ATOM 1002 N N . LEU A 1 122 ? 30.383 5.314 -44.787 1.00 62.91 122 LEU A N 1
ATOM 1003 C CA . LEU A 1 122 ? 31.530 5.134 -45.688 1.00 62.91 122 LEU A CA 1
ATOM 1004 C C . LEU A 1 122 ? 31.133 4.439 -46.993 1.00 62.91 122 LEU A C 1
ATOM 1006 O O . LEU A 1 122 ? 31.615 4.812 -48.058 1.00 62.91 122 LEU A O 1
ATOM 1010 N N . GLU A 1 123 ? 30.223 3.470 -46.915 1.00 66.50 123 GLU A N 1
ATOM 1011 C CA . GLU A 1 123 ? 29.704 2.762 -48.086 1.00 66.50 123 GLU A CA 1
ATOM 1012 C C . GLU A 1 123 ? 28.918 3.706 -49.004 1.00 66.50 123 GLU A C 1
ATOM 1014 O O . GLU A 1 123 ? 29.143 3.738 -50.212 1.00 66.50 123 GLU A O 1
ATOM 1019 N N . VAL A 1 124 ? 28.067 4.562 -48.424 1.00 75.19 124 VAL A N 1
ATOM 1020 C CA . VAL A 1 124 ? 27.329 5.588 -49.178 1.00 75.19 124 VAL A CA 1
ATOM 1021 C C . VAL A 1 124 ? 28.287 6.568 -49.858 1.00 75.19 124 VAL A C 1
ATOM 1023 O O . VAL A 1 124 ? 28.097 6.871 -51.032 1.00 75.19 124 VAL A O 1
ATOM 1026 N N . LEU A 1 125 ? 29.343 7.015 -49.169 1.00 78.44 125 LEU A N 1
ATOM 1027 C CA . LEU A 1 125 ? 30.389 7.870 -49.747 1.00 78.44 125 LEU A CA 1
ATOM 1028 C C . LEU A 1 125 ? 31.123 7.189 -50.910 1.00 78.44 125 LEU A C 1
ATOM 1030 O O . LEU A 1 125 ? 31.345 7.826 -51.938 1.00 78.44 125 LEU A O 1
ATOM 1034 N N . ALA A 1 126 ? 31.456 5.903 -50.782 1.00 79.69 126 ALA A N 1
ATOM 1035 C CA . ALA A 1 126 ? 32.111 5.145 -51.844 1.00 79.69 126 ALA A CA 1
ATOM 1036 C C . ALA A 1 126 ? 31.225 5.030 -53.096 1.00 79.69 126 ALA A C 1
ATOM 1038 O O . ALA A 1 126 ? 31.700 5.282 -54.204 1.00 79.69 126 ALA A O 1
ATOM 1039 N N . TYR A 1 127 ? 29.930 4.733 -52.932 1.00 84.12 127 TYR A N 1
ATOM 1040 C CA . TYR A 1 127 ? 28.987 4.698 -54.055 1.00 84.12 127 TYR A CA 1
ATOM 1041 C C . TYR A 1 127 ? 28.782 6.075 -54.697 1.00 84.12 127 TYR A C 1
ATOM 1043 O O . TYR A 1 127 ? 28.699 6.170 -55.921 1.00 84.12 127 TYR A O 1
ATOM 1051 N N . LEU A 1 128 ? 28.754 7.147 -53.899 1.00 85.62 128 LEU A N 1
ATOM 1052 C CA . LEU A 1 128 ? 28.630 8.516 -54.405 1.00 85.62 128 LEU A CA 1
ATOM 1053 C C . LEU A 1 128 ? 29.857 8.926 -55.230 1.00 85.62 128 LEU A C 1
ATOM 1055 O O . LEU A 1 128 ? 29.711 9.461 -56.327 1.00 85.62 128 LEU A O 1
ATOM 1059 N N . LEU A 1 129 ? 31.064 8.619 -54.746 1.00 86.75 129 LEU A N 1
ATOM 1060 C CA . LEU A 1 129 ? 32.308 8.883 -55.473 1.00 86.75 129 LEU A CA 1
ATOM 1061 C C . LEU A 1 129 ? 32.408 8.053 -56.758 1.00 86.75 129 LEU A C 1
ATOM 1063 O O . LEU A 1 129 ? 32.807 8.584 -57.794 1.00 86.75 129 LEU A O 1
ATOM 1067 N N . LEU A 1 130 ? 31.997 6.782 -56.721 1.00 87.88 130 LEU A N 1
ATOM 1068 C CA . LEU A 1 130 ? 31.971 5.927 -57.907 1.00 87.88 130 LEU A CA 1
ATOM 1069 C C . LEU A 1 130 ? 30.999 6.465 -58.969 1.00 87.88 130 LEU A C 1
ATOM 1071 O O . LEU A 1 130 ? 31.352 6.531 -60.145 1.00 87.88 130 LEU A O 1
ATOM 1075 N N . ALA A 1 131 ? 29.805 6.905 -58.563 1.00 85.06 131 ALA A N 1
ATOM 1076 C CA . ALA A 1 131 ? 28.829 7.499 -59.473 1.00 85.06 131 ALA A CA 1
ATOM 1077 C C . ALA A 1 131 ? 29.346 8.801 -60.113 1.00 85.06 131 ALA A C 1
ATOM 1079 O O . ALA A 1 131 ? 29.178 8.998 -61.316 1.00 85.06 131 ALA A O 1
ATOM 1080 N N . ILE A 1 132 ? 30.031 9.657 -59.342 1.00 87.56 132 ILE A N 1
ATOM 1081 C CA . ILE A 1 132 ? 30.659 10.882 -59.864 1.00 87.56 132 ILE A CA 1
ATOM 1082 C C . ILE A 1 132 ? 31.768 10.538 -60.867 1.00 87.56 132 ILE A C 1
ATOM 1084 O O . ILE A 1 132 ? 31.828 11.144 -61.938 1.00 87.56 132 ILE A O 1
ATOM 1088 N N . ALA A 1 133 ? 32.616 9.550 -60.569 1.00 86.50 133 ALA A N 1
ATOM 1089 C CA . ALA A 1 133 ? 33.699 9.134 -61.461 1.00 86.50 133 ALA A CA 1
ATOM 1090 C C . ALA A 1 133 ? 33.167 8.597 -62.800 1.00 86.50 133 ALA A C 1
ATOM 1092 O O . ALA A 1 133 ? 33.647 9.005 -63.858 1.00 86.50 133 ALA A O 1
ATOM 1093 N N . ILE A 1 134 ? 32.134 7.746 -62.764 1.00 85.88 134 ILE A N 1
ATOM 1094 C CA . ILE A 1 134 ? 31.477 7.228 -63.974 1.00 85.88 134 ILE A CA 1
ATOM 1095 C C . ILE A 1 134 ? 30.825 8.369 -64.762 1.00 85.88 134 ILE A C 1
ATOM 1097 O O . ILE A 1 134 ? 31.021 8.461 -65.972 1.00 85.88 134 ILE A O 1
ATOM 1101 N N . GLY A 1 135 ? 30.101 9.268 -64.087 1.00 81.00 135 GLY A N 1
ATOM 1102 C CA . GLY A 1 135 ? 29.489 10.433 -64.726 1.00 81.00 135 GLY A CA 1
ATOM 1103 C C . GLY A 1 135 ? 30.519 11.317 -65.428 1.00 81.00 135 GLY A C 1
ATOM 1104 O O . GLY A 1 135 ? 30.311 11.710 -66.571 1.00 81.00 135 GLY A O 1
ATOM 1105 N N . THR A 1 136 ? 31.661 11.563 -64.783 1.00 82.25 136 THR A N 1
ATOM 1106 C CA . THR A 1 136 ? 32.749 12.377 -65.347 1.00 82.25 136 THR A CA 1
ATOM 1107 C C . THR A 1 136 ? 33.384 11.696 -66.558 1.00 82.25 136 THR A C 1
ATOM 1109 O O . THR A 1 136 ? 33.623 12.349 -67.569 1.00 82.25 136 THR A O 1
ATOM 1112 N N . LEU A 1 137 ? 33.609 10.379 -66.492 1.00 81.31 137 LEU A N 1
ATOM 1113 C CA . LEU A 1 137 ? 34.177 9.612 -67.600 1.00 81.31 137 LEU A CA 1
ATOM 1114 C C . LEU A 1 137 ? 33.261 9.620 -68.832 1.00 81.31 137 LEU A C 1
ATOM 1116 O O . LEU A 1 137 ? 33.741 9.811 -69.947 1.00 81.31 137 LEU A O 1
ATOM 1120 N N . LEU A 1 138 ? 31.950 9.457 -68.632 1.00 80.31 138 LEU A N 1
ATOM 1121 C CA . LEU A 1 138 ? 30.966 9.516 -69.716 1.00 80.31 138 LEU A CA 1
ATOM 1122 C C . LEU A 1 138 ? 30.875 10.917 -70.333 1.00 80.31 138 LEU A C 1
ATOM 1124 O O . LEU A 1 138 ? 30.798 11.035 -71.551 1.00 80.31 138 LEU A O 1
ATOM 1128 N N . LEU A 1 139 ? 30.944 11.970 -69.513 1.00 78.62 139 LEU A N 1
ATOM 1129 C CA . LEU A 1 139 ? 30.956 13.359 -69.983 1.00 78.62 139 LEU A CA 1
ATOM 1130 C C . LEU A 1 139 ? 32.205 13.671 -70.812 1.00 78.62 139 LEU A C 1
ATOM 1132 O O . LEU A 1 139 ? 32.103 14.325 -71.843 1.00 78.62 139 LEU A O 1
ATOM 1136 N N . VAL A 1 140 ? 33.376 13.188 -70.386 1.00 78.44 140 VAL A N 1
ATOM 1137 C CA . VAL A 1 140 ? 34.626 13.342 -71.143 1.00 78.44 140 VAL A CA 1
ATOM 1138 C C . VAL A 1 140 ? 34.553 12.582 -72.464 1.00 78.44 140 VAL A C 1
ATOM 1140 O O . VAL A 1 140 ? 34.909 13.152 -73.489 1.00 78.44 140 VAL A O 1
ATOM 1143 N N . LEU A 1 141 ? 34.047 11.344 -72.464 1.00 74.12 141 LEU A N 1
ATOM 1144 C CA . LEU A 1 141 ? 33.863 10.560 -73.689 1.00 74.12 141 LEU A CA 1
ATOM 1145 C C . LEU A 1 141 ? 32.934 11.268 -74.685 1.00 74.12 141 LEU A C 1
ATOM 1147 O O . LEU A 1 141 ? 33.310 11.411 -75.846 1.00 74.12 141 LEU A O 1
ATOM 1151 N N . ASP A 1 142 ? 31.785 11.776 -74.233 1.00 71.69 142 ASP A N 1
ATOM 1152 C CA . ASP A 1 142 ? 30.842 12.520 -75.082 1.00 71.69 142 ASP A CA 1
ATOM 1153 C C . ASP A 1 142 ? 31.460 13.822 -75.623 1.00 71.69 142 ASP A C 1
ATOM 1155 O O . ASP A 1 142 ? 31.328 14.139 -76.804 1.00 71.69 142 ASP A O 1
ATOM 1159 N N . LEU A 1 143 ? 32.222 14.547 -74.794 1.00 69.81 143 LEU A N 1
ATOM 1160 C CA . LEU A 1 143 ? 32.905 15.769 -75.224 1.00 69.81 143 LEU A CA 1
ATOM 1161 C C . LEU A 1 143 ? 34.009 15.482 -76.253 1.00 69.81 143 LEU A C 1
ATOM 1163 O O . LEU A 1 143 ? 34.125 16.216 -77.230 1.00 69.81 143 LEU A O 1
ATOM 1167 N N . THR A 1 144 ? 34.794 14.415 -76.060 1.00 66.75 144 THR A N 1
ATOM 1168 C CA . THR A 1 144 ? 35.838 14.005 -77.017 1.00 66.75 144 THR A CA 1
ATOM 1169 C C . THR A 1 144 ? 35.244 13.563 -78.348 1.00 66.75 144 THR A C 1
ATOM 1171 O O . THR A 1 144 ? 35.735 13.969 -79.394 1.00 66.75 144 THR A O 1
ATOM 1174 N N . TRP A 1 145 ? 34.126 12.833 -78.325 1.00 60.91 145 TRP A N 1
ATOM 1175 C CA . TRP A 1 145 ? 33.433 12.415 -79.544 1.00 60.91 145 TRP A CA 1
ATOM 1176 C C . TRP A 1 145 ? 32.868 13.596 -80.341 1.00 60.91 145 TRP A C 1
ATOM 1178 O O . TRP A 1 145 ? 32.774 13.527 -81.560 1.00 60.91 145 TRP A O 1
ATOM 1188 N N . LYS A 1 146 ? 32.512 14.691 -79.661 1.00 60.50 146 LYS A N 1
ATOM 1189 C CA . LYS A 1 146 ? 31.932 15.897 -80.268 1.00 60.50 146 LYS A CA 1
ATOM 1190 C C . LYS A 1 146 ? 32.971 16.891 -80.803 1.00 60.50 146 LYS A C 1
ATOM 1192 O O . LYS A 1 146 ? 32.595 17.819 -81.509 1.00 60.50 146 LYS A O 1
ATOM 1197 N N . LEU A 1 147 ? 34.246 16.729 -80.440 1.00 59.62 147 LEU A N 1
ATOM 1198 C CA . LEU A 1 147 ? 35.370 17.548 -80.918 1.00 59.62 147 LEU A CA 1
ATOM 1199 C C . LEU A 1 147 ? 36.065 16.945 -82.154 1.00 59.62 147 LEU A C 1
ATOM 1201 O O . LEU A 1 147 ? 36.755 17.677 -82.857 1.00 59.62 147 LEU A O 1
ATOM 1205 N N . ASP A 1 148 ? 35.854 15.652 -82.427 1.00 54.69 148 ASP A N 1
ATOM 1206 C CA . ASP A 1 148 ? 36.426 14.918 -83.571 1.00 54.69 148 ASP A CA 1
ATOM 1207 C C . ASP A 1 148 ? 35.473 14.815 -84.794 1.00 54.69 148 ASP A C 1
ATOM 1209 O O . ASP A 1 148 ? 35.780 14.119 -85.765 1.00 54.69 148 ASP A O 1
ATOM 1213 N N . THR A 1 149 ? 34.337 15.526 -84.779 1.00 51.62 149 THR A N 1
ATOM 1214 C CA . THR A 1 149 ? 33.422 15.742 -85.930 1.00 51.62 149 THR A CA 1
ATOM 1215 C C . THR A 1 149 ? 33.340 17.210 -86.292 1.00 51.62 149 THR A C 1
ATOM 1217 O O . THR A 1 149 ? 33.367 17.516 -87.505 1.00 51.62 149 THR A O 1
#

pLDDT: mean 83.66, std 15.51, range [47.94, 97.56]

Secondary structure (DSSP, 8-state):
----TTPPEEEE--HHHHHHHHHH-TT--S-SSHHHHHHHHHHHHHHHHHTT---EEEEPPHHHHHHHHHHTTPPP-HHHHHHHHHHHHHHHHHHHHHHHHS-GGGGGS-----GGGSSHHHHHHHHHHHHHHHHHHHHHHHHHHHH--

Radius of gyration: 33.63 Å; chains: 1; bounding box: 53×29×108 Å

Foldseek 3Di:
DDPCVPAAEDEDEDQVQVVLLCVQDPPNQADPHNVVRVVVVVVVQVVCVVVVRHHHYAYDGNVVLVVVCVVVVHGRDPVSSRVVRRVVVVVVVVVVVVVVPPPPVVVVDDPPPPPPVPCVVVVVVVVVVVVVVVVVVVVVVVVVVVVVD